Protein AF-A0A6I3LJ24-F1 (afdb_monomer_lite)

Sequence (79 aa):
QHLVVFPMYTQNGNPDRNFEAVVLRMVWPDWLADLERTRYDNPMFCGITFEDFTSGYDTNSAVLFPETIAVREAPERFT

Structure (mmCIF, N/CA/C/O backbone):
data_AF-A0A6I3LJ24-F1
#
_entry.id   AF-A0A6I3LJ24-F1
#
loop_
_atom_site.group_PDB
_atom_site.id
_atom_site.type_symbol
_atom_site.label_atom_id
_atom_site.label_alt_id
_atom_site.label_comp_id
_atom_site.label_asym_id
_atom_site.label_entity_id
_atom_site.label_seq_id
_atom_site.pdbx_PDB_ins_code
_atom_site.Cartn_x
_atom_site.Cartn_y
_atom_site.Cartn_z
_atom_site.occupancy
_atom_site.B_iso_or_equiv
_atom_site.auth_seq_id
_atom_site.auth_comp_id
_atom_site.auth_asym_id
_atom_site.auth_atom_id
_atom_site.pdbx_PDB_model_num
ATOM 1 N N . GLN A 1 1 ? -11.615 -3.001 1.353 1.00 86.31 1 GLN A N 1
ATOM 2 C CA . GLN A 1 1 ? -10.676 -3.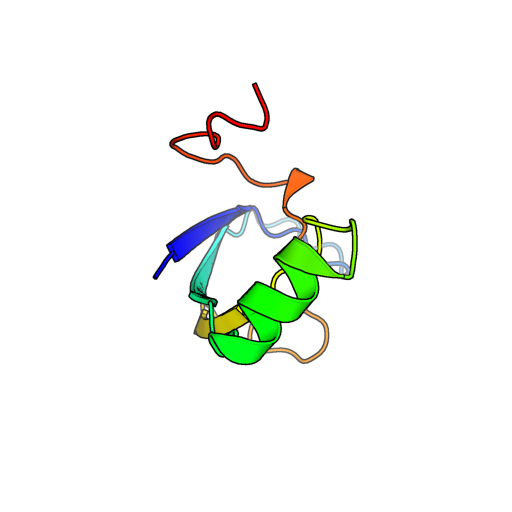501 0.329 1.00 86.31 1 GLN A CA 1
ATOM 3 C C . GLN A 1 1 ? -10.331 -2.335 -0.570 1.00 86.31 1 GLN A C 1
ATOM 5 O O . GLN A 1 1 ? -11.224 -1.555 -0.885 1.00 86.31 1 GLN A O 1
ATOM 10 N N . HIS A 1 2 ? -9.060 -2.186 -0.924 1.00 88.25 2 HIS A N 1
ATOM 11 C CA . HIS A 1 2 ? -8.561 -1.050 -1.693 1.00 88.25 2 HIS A CA 1
ATOM 12 C C . HIS A 1 2 ? -7.622 -1.558 -2.785 1.00 88.25 2 HIS A C 1
ATOM 14 O O . HIS A 1 2 ? -6.778 -2.409 -2.515 1.00 88.25 2 HIS A O 1
ATOM 20 N N . LEU A 1 3 ? -7.784 -1.037 -4.000 1.00 91.44 3 LEU A N 1
ATOM 21 C CA . LEU A 1 3 ? -6.867 -1.256 -5.114 1.00 91.44 3 LEU A CA 1
ATOM 22 C C . LEU A 1 3 ? -5.979 -0.022 -5.250 1.00 91.44 3 LEU A C 1
ATOM 24 O O . LEU A 1 3 ? -6.490 1.098 -5.314 1.00 91.44 3 LEU A O 1
ATOM 28 N N . VAL A 1 4 ? -4.671 -0.238 -5.340 1.00 90.25 4 VAL A N 1
ATOM 29 C CA . VAL A 1 4 ? -3.694 0.814 -5.627 1.00 90.25 4 VAL A CA 1
ATOM 30 C C . VAL A 1 4 ? -2.985 0.461 -6.925 1.00 90.25 4 VAL A C 1
ATOM 32 O O . VAL A 1 4 ? -2.506 -0.660 -7.065 1.00 90.25 4 VAL A O 1
ATOM 35 N N . VAL A 1 5 ? -2.924 1.411 -7.860 1.00 90.00 5 VAL A N 1
ATOM 36 C CA . VAL A 1 5 ? -2.220 1.276 -9.144 1.00 90.00 5 VAL A CA 1
ATOM 37 C C . VAL A 1 5 ? -1.233 2.426 -9.269 1.00 90.00 5 VAL A C 1
ATOM 39 O O . VAL A 1 5 ? -1.610 3.581 -9.073 1.00 90.00 5 VAL A O 1
ATOM 42 N N . PHE A 1 6 ? 0.025 2.124 -9.577 1.00 87.88 6 PHE A N 1
ATOM 43 C CA . PHE A 1 6 ? 1.097 3.120 -9.567 1.00 87.88 6 PHE A CA 1
ATOM 44 C C . PHE A 1 6 ? 2.239 2.735 -10.515 1.00 87.88 6 PHE A C 1
ATOM 46 O O . PHE A 1 6 ? 2.430 1.552 -10.812 1.00 87.88 6 PHE A O 1
ATOM 53 N N . PRO A 1 7 ? 3.004 3.723 -11.015 1.00 87.00 7 PRO A N 1
ATOM 54 C CA . PRO A 1 7 ? 4.234 3.444 -11.740 1.00 87.00 7 PRO A CA 1
ATOM 55 C C . PRO A 1 7 ? 5.286 2.876 -10.779 1.00 87.00 7 PRO A C 1
ATOM 57 O O . PRO A 1 7 ? 5.549 3.456 -9.725 1.00 87.00 7 PRO A O 1
ATOM 60 N N . MET A 1 8 ? 5.906 1.759 -11.149 1.00 84.94 8 MET A N 1
ATOM 61 C CA . MET A 1 8 ? 6.953 1.126 -10.352 1.00 84.94 8 MET A CA 1
ATOM 62 C C . MET A 1 8 ? 8.329 1.524 -10.871 1.00 84.94 8 MET A C 1
ATOM 64 O O . MET A 1 8 ? 8.687 1.237 -12.013 1.00 84.94 8 MET A O 1
ATOM 68 N N . TYR A 1 9 ? 9.120 2.141 -9.998 1.00 79.06 9 TYR A N 1
ATOM 69 C CA . TYR A 1 9 ? 10.534 2.393 -10.238 1.00 79.06 9 TYR A CA 1
ATOM 70 C C . TYR A 1 9 ? 11.344 1.335 -9.503 1.00 79.06 9 TYR A C 1
ATOM 72 O O . TYR A 1 9 ? 11.361 1.290 -8.273 1.00 79.06 9 TYR A O 1
ATOM 80 N N . THR A 1 10 ? 12.017 0.465 -10.248 1.00 77.06 10 THR A N 1
ATOM 81 C CA . THR A 1 10 ? 12.870 -0.559 -9.648 1.00 77.06 10 THR A CA 1
ATOM 82 C C . THR A 1 10 ? 14.253 0.018 -9.347 1.00 77.06 10 THR A C 1
ATOM 84 O O . THR A 1 10 ? 14.833 0.768 -10.134 1.00 77.06 10 THR A O 1
ATOM 87 N N . GLN A 1 11 ? 14.829 -0.362 -8.205 1.00 75.06 11 GLN A N 1
ATOM 88 C CA . GLN A 1 11 ? 16.142 0.137 -7.768 1.00 75.06 11 GLN A CA 1
ATOM 89 C C . GLN A 1 11 ? 17.296 -0.277 -8.700 1.00 75.06 11 GLN A C 1
ATOM 91 O O . GLN A 1 11 ? 18.361 0.330 -8.667 1.00 75.06 11 GLN A O 1
ATOM 96 N N . ASN A 1 12 ? 17.096 -1.294 -9.542 1.00 80.94 12 ASN A N 1
ATOM 97 C CA . ASN A 1 12 ? 18.097 -1.798 -10.486 1.00 80.94 12 ASN A CA 1
ATOM 98 C C . ASN A 1 12 ? 18.159 -1.017 -11.814 1.00 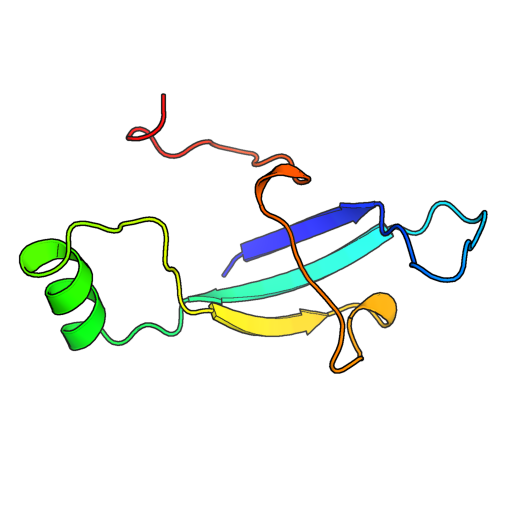80.94 12 ASN A C 1
ATOM 100 O O . ASN A 1 12 ? 18.857 -1.450 -12.727 1.00 80.94 12 ASN A O 1
ATOM 104 N N . GLY A 1 13 ? 17.453 0.113 -11.933 1.00 77.06 13 GLY A N 1
ATOM 105 C CA . GLY A 1 13 ? 17.547 0.984 -13.107 1.00 77.06 13 GLY A CA 1
ATOM 106 C C . GLY A 1 13 ? 16.859 0.426 -14.352 1.00 77.06 13 GLY A C 1
ATOM 107 O O . GLY A 1 13 ? 17.347 0.644 -15.460 1.00 77.06 13 GLY A O 1
ATOM 108 N N . ASN A 1 14 ? 15.742 -0.293 -14.186 1.00 82.94 14 ASN A N 1
ATOM 109 C CA . ASN A 1 14 ? 14.924 -0.722 -15.319 1.00 82.94 14 ASN A CA 1
ATOM 110 C C . ASN A 1 14 ? 14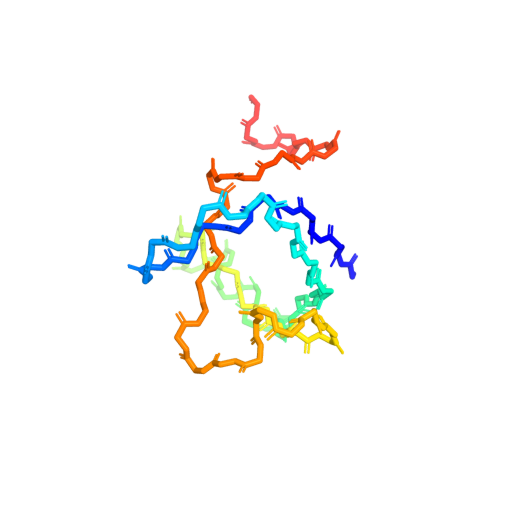.406 0.517 -16.087 1.00 82.94 14 ASN A C 1
ATOM 112 O O . ASN A 1 14 ? 13.750 1.360 -15.469 1.00 82.94 14 ASN A O 1
ATOM 116 N N . PRO A 1 15 ? 14.688 0.660 -17.400 1.00 85.25 15 PRO A N 1
ATOM 117 C CA . PRO A 1 15 ? 14.192 1.787 -18.190 1.00 85.25 15 PRO A CA 1
ATOM 118 C C . PRO A 1 15 ? 12.697 1.678 -18.532 1.00 85.25 15 PRO A C 1
ATOM 120 O O . PRO A 1 15 ? 12.103 2.664 -18.979 1.00 85.25 15 PRO A O 1
ATOM 123 N N . ASP A 1 16 ? 12.095 0.501 -18.352 1.00 88.31 16 ASP A N 1
ATOM 124 C CA . ASP A 1 16 ? 10.701 0.254 -18.694 1.00 88.31 16 ASP A CA 1
ATOM 125 C C . ASP A 1 16 ? 9.750 0.969 -17.732 1.00 88.31 16 ASP A C 1
ATOM 127 O O . ASP A 1 16 ? 9.928 0.994 -16.512 1.00 88.31 16 ASP A O 1
ATOM 131 N N . ARG A 1 17 ? 8.676 1.526 -18.297 1.00 86.56 17 ARG A N 1
ATOM 132 C CA . ARG A 1 17 ? 7.597 2.155 -17.530 1.00 86.56 17 ARG A CA 1
ATOM 133 C C . ARG A 1 17 ? 6.588 1.099 -17.101 1.00 86.56 17 ARG A C 1
ATOM 135 O O . ARG A 1 17 ? 5.535 0.954 -17.720 1.00 86.56 17 ARG A O 1
ATOM 142 N N . ASN A 1 18 ? 6.928 0.364 -16.052 1.00 87.50 18 ASN A N 1
ATOM 143 C CA . ASN A 1 18 ? 6.050 -0.656 -15.493 1.00 87.50 18 ASN A CA 1
ATOM 144 C C . ASN A 1 18 ? 4.987 -0.025 -14.593 1.00 87.50 18 ASN A C 1
ATOM 146 O O . ASN A 1 18 ? 5.262 0.919 -13.849 1.00 87.50 18 ASN A O 1
ATOM 150 N N . PHE A 1 19 ? 3.780 -0.576 -14.648 1.00 89.44 19 PHE A N 1
ATOM 151 C CA . PHE A 1 19 ? 2.721 -0.296 -13.689 1.00 89.44 19 PHE A CA 1
ATOM 152 C C . PHE A 1 19 ? 2.495 -1.540 -12.849 1.00 89.44 19 PHE A C 1
ATOM 154 O O . PHE A 1 19 ? 2.366 -2.635 -13.391 1.00 89.44 19 PHE A O 1
ATOM 161 N N . GLU A 1 20 ? 2.418 -1.351 -11.540 1.00 91.12 20 GLU A N 1
ATOM 162 C CA . GLU A 1 20 ? 2.104 -2.413 -10.593 1.00 91.12 20 GLU A CA 1
ATOM 163 C C . GLU A 1 20 ? 0.772 -2.109 -9.907 1.00 91.12 20 GLU A C 1
ATOM 165 O O . GLU A 1 20 ? 0.318 -0.958 -9.841 1.00 91.12 20 GLU A O 1
ATOM 170 N N . ALA A 1 21 ? 0.138 -3.167 -9.414 1.00 93.25 21 ALA A N 1
ATOM 171 C CA . ALA A 1 21 ? -1.119 -3.114 -8.702 1.00 93.25 21 ALA A CA 1
ATOM 172 C C . ALA A 1 21 ? -1.058 -3.977 -7.442 1.00 93.25 21 ALA A C 1
ATOM 174 O O . ALA A 1 21 ? -0.552 -5.098 -7.463 1.00 93.25 21 ALA A O 1
ATOM 175 N N . VAL A 1 22 ? -1.624 -3.463 -6.352 1.00 92.56 22 VAL A N 1
ATOM 176 C CA . VAL A 1 22 ? -1.806 -4.212 -5.104 1.00 92.56 22 VAL A CA 1
ATOM 177 C C . VAL A 1 22 ? -3.244 -4.086 -4.622 1.00 92.56 22 VAL A C 1
ATOM 179 O O . VAL A 1 22 ? -3.836 -3.002 -4.658 1.00 92.56 22 VAL A O 1
ATOM 182 N N . VAL A 1 23 ? -3.804 -5.196 -4.150 1.00 93.88 23 VAL A N 1
ATOM 183 C CA . VAL A 1 23 ? -5.084 -5.242 -3.444 1.00 93.88 23 VAL A CA 1
ATOM 184 C C . VAL A 1 23 ? -4.788 -5.403 -1.967 1.00 93.88 23 VAL A C 1
ATOM 186 O O . VAL A 1 23 ? -4.110 -6.343 -1.556 1.00 93.88 23 VAL A O 1
ATOM 189 N N . LEU A 1 24 ? -5.295 -4.479 -1.159 1.00 90.69 24 LEU A N 1
ATOM 190 C CA . LEU A 1 24 ? -5.050 -4.465 0.273 1.00 90.69 24 LEU A CA 1
ATOM 191 C C . LEU A 1 24 ? -6.334 -4.364 1.089 1.00 90.69 24 LEU A C 1
ATOM 193 O O . LEU A 1 24 ? -7.322 -3.716 0.717 1.00 90.69 24 LEU A O 1
ATOM 197 N N . ARG A 1 25 ? -6.296 -4.998 2.258 1.00 90.12 25 ARG A N 1
ATOM 198 C CA . ARG A 1 25 ? -7.342 -4.924 3.274 1.00 90.12 25 ARG A CA 1
ATOM 199 C C . ARG A 1 25 ? -6.740 -4.463 4.590 1.00 90.12 25 ARG A C 1
ATOM 201 O O . ARG A 1 25 ? -5.689 -4.944 5.003 1.00 90.12 25 ARG A O 1
ATOM 208 N N . MET A 1 26 ? -7.435 -3.555 5.272 1.00 86.88 26 MET A N 1
ATOM 209 C CA . MET A 1 26 ? -7.120 -3.247 6.664 1.00 86.88 26 MET A CA 1
ATOM 210 C C . MET A 1 26 ? -7.468 -4.451 7.537 1.00 86.88 26 MET A C 1
ATOM 212 O O . MET A 1 26 ? -8.593 -4.951 7.505 1.00 86.88 26 MET A O 1
ATOM 216 N N . VAL A 1 27 ? -6.483 -4.935 8.288 1.00 83.50 27 VAL A N 1
ATOM 217 C CA . VAL A 1 27 ? -6.619 -6.122 9.153 1.00 83.50 27 VAL A CA 1
ATOM 218 C C . VAL A 1 27 ? -6.687 -5.776 10.630 1.00 83.50 27 VAL A C 1
ATOM 220 O O . VAL A 1 27 ? -6.694 -6.669 11.472 1.00 83.50 27 VAL A O 1
ATOM 223 N N . TRP A 1 28 ? -6.711 -4.487 10.940 1.00 78.31 28 TRP A N 1
ATOM 224 C CA . TRP A 1 28 ? -6.621 -3.986 12.295 1.00 78.31 28 TRP A CA 1
ATOM 225 C C . TRP A 1 28 ? -7.825 -4.448 13.135 1.00 78.31 28 TRP A C 1
ATOM 227 O O . TRP A 1 28 ? -8.952 -4.096 12.790 1.00 78.31 28 TRP A O 1
ATOM 237 N N . PRO A 1 29 ? -7.631 -5.237 14.210 1.00 81.50 29 PRO A N 1
ATOM 238 C CA . PRO A 1 29 ? -8.734 -5.638 15.078 1.00 81.50 29 PRO A CA 1
ATOM 239 C C . PRO A 1 29 ? -9.378 -4.427 15.759 1.00 81.50 29 PRO A C 1
ATOM 241 O O . PRO A 1 29 ? -8.664 -3.504 16.155 1.00 81.50 29 PRO A O 1
ATOM 244 N N . ASP A 1 30 ? -10.691 -4.471 15.993 1.00 83.19 30 ASP A N 1
ATOM 245 C CA . ASP A 1 30 ? -11.445 -3.349 16.579 1.00 83.19 30 ASP A CA 1
ATOM 246 C C . ASP A 1 30 ? -10.834 -2.842 17.893 1.00 83.19 30 ASP A C 1
ATOM 248 O O . ASP A 1 30 ? -10.652 -1.642 18.076 1.00 83.19 30 ASP A O 1
ATOM 252 N N . TRP A 1 31 ? -10.411 -3.752 18.780 1.00 84.69 31 TRP A N 1
ATOM 253 C CA . TRP A 1 31 ? -9.796 -3.381 20.061 1.00 84.69 31 TRP A CA 1
ATOM 254 C C . TRP A 1 31 ? -8.506 -2.568 19.891 1.00 84.69 31 TRP A C 1
ATOM 256 O O . TRP A 1 31 ? -8.226 -1.668 20.683 1.00 84.69 31 TRP A O 1
ATOM 266 N N . LEU A 1 32 ? -7.712 -2.881 18.864 1.00 79.25 32 LEU A N 1
ATOM 267 C CA . LEU A 1 32 ? -6.472 -2.174 18.580 1.00 79.25 32 LEU A CA 1
ATOM 268 C C . LEU A 1 32 ? -6.788 -0.862 17.852 1.00 79.25 32 LEU A C 1
ATOM 270 O O . LEU A 1 32 ? -6.053 0.104 18.014 1.00 79.25 32 LEU A O 1
ATOM 274 N N . ALA A 1 33 ? -7.866 -0.802 17.061 1.00 78.69 33 ALA A N 1
ATOM 275 C CA . ALA A 1 33 ? -8.295 0.425 16.382 1.00 78.69 33 ALA A CA 1
ATOM 276 C C . ALA A 1 33 ? -8.763 1.449 17.418 1.00 78.69 33 ALA A C 1
ATOM 278 O O . ALA A 1 33 ? -8.410 2.624 17.348 1.00 78.69 33 ALA A O 1
ATOM 279 N N . ASP A 1 34 ? -9.498 0.984 18.428 1.00 82.38 34 ASP A N 1
ATOM 280 C CA . ASP A 1 34 ? -9.890 1.803 19.565 1.00 82.38 34 ASP A CA 1
ATOM 281 C C . ASP A 1 34 ? -8.687 2.243 20.399 1.00 82.38 34 ASP A C 1
ATOM 283 O O . ASP A 1 34 ? -8.628 3.408 20.795 1.00 82.38 34 ASP A O 1
ATOM 287 N N . LEU A 1 35 ? -7.702 1.366 20.629 1.00 81.50 35 LEU A N 1
ATOM 288 C CA . LEU A 1 35 ? -6.467 1.736 21.324 1.00 81.50 35 LEU A CA 1
ATOM 289 C C . LEU A 1 35 ? -5.705 2.837 20.567 1.00 81.50 35 LEU A C 1
ATOM 291 O O . LEU A 1 35 ? -5.425 3.884 21.149 1.00 81.50 35 LEU A O 1
ATOM 295 N N . GLU A 1 36 ? -5.425 2.643 19.276 1.00 78.38 36 GLU A N 1
ATOM 296 C CA . GLU A 1 36 ? -4.758 3.648 18.433 1.00 78.38 36 GLU A CA 1
ATOM 297 C C . GLU A 1 36 ? -5.548 4.952 18.343 1.00 78.38 36 GLU A C 1
ATOM 299 O O . GLU A 1 36 ? -4.954 6.012 18.278 1.00 78.38 36 GLU A O 1
ATOM 304 N N . ARG A 1 37 ? -6.885 4.922 18.368 1.00 74.81 37 ARG A N 1
ATOM 305 C CA . ARG A 1 37 ? -7.705 6.140 18.263 1.00 74.81 37 ARG A CA 1
ATOM 306 C C . ARG A 1 37 ? -7.812 6.928 19.572 1.00 74.81 37 ARG A C 1
ATOM 308 O O . ARG A 1 37 ? -8.138 8.114 19.536 1.00 74.81 37 ARG A O 1
ATOM 315 N N . THR A 1 38 ? -7.657 6.274 20.723 1.00 80.94 38 THR A N 1
ATOM 316 C CA . THR A 1 38 ? -7.989 6.870 22.035 1.00 80.94 38 THR A CA 1
ATOM 317 C C . THR A 1 38 ? -6.798 7.050 22.968 1.00 80.94 38 THR A C 1
ATOM 319 O O . THR A 1 38 ? -6.884 7.836 23.912 1.00 80.94 38 THR A O 1
ATOM 322 N N . ARG A 1 39 ? -5.709 6.312 22.743 1.00 73.12 39 ARG A N 1
ATOM 323 C CA . ARG A 1 39 ? -4.532 6.261 23.623 1.00 73.12 39 ARG A CA 1
ATOM 324 C C . ARG A 1 39 ? -3.242 6.693 22.937 1.00 73.12 39 ARG A C 1
ATOM 326 O O . ARG A 1 39 ? -2.305 7.056 23.646 1.00 73.12 39 ARG A O 1
ATOM 333 N N . TYR A 1 40 ? -3.199 6.643 21.611 1.00 68.31 40 TYR A N 1
ATOM 334 C CA . TYR A 1 40 ? -2.083 7.110 20.802 1.00 68.31 40 TYR A CA 1
ATOM 335 C C . TYR A 1 40 ? -2.589 8.185 19.835 1.00 68.31 40 TYR A C 1
ATOM 337 O O . TYR A 1 40 ? -3.704 8.115 19.341 1.00 68.31 40 TYR A O 1
ATOM 345 N N . ASP A 1 41 ? -1.786 9.214 19.582 1.00 60.12 41 ASP A N 1
ATOM 346 C CA . ASP A 1 41 ? -2.211 10.348 18.747 1.00 60.12 41 ASP A 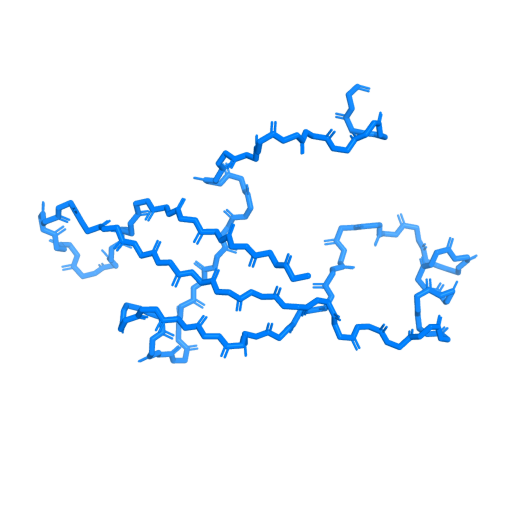CA 1
ATOM 347 C C . ASP A 1 41 ? -1.713 10.221 17.299 1.00 60.12 41 ASP A C 1
ATOM 349 O O . ASP A 1 41 ? -1.721 11.205 16.561 1.00 60.12 41 ASP A O 1
ATOM 353 N N . ASN A 1 42 ? -1.220 9.044 16.888 1.00 66.44 42 ASN A N 1
ATOM 354 C CA . ASN A 1 42 ? -0.592 8.850 15.582 1.00 66.44 42 ASN A CA 1
ATOM 355 C C . ASN A 1 42 ? -1.527 8.135 14.584 1.00 66.44 42 ASN A C 1
ATOM 357 O O . ASN A 1 42 ? -1.404 6.927 14.387 1.00 66.44 42 ASN A O 1
ATOM 361 N N . PRO A 1 43 ? -2.410 8.863 13.874 1.00 65.38 43 PRO A N 1
ATOM 362 C CA . PRO A 1 43 ? -3.308 8.285 12.875 1.00 65.38 43 PRO A CA 1
ATOM 363 C C . PRO A 1 43 ? -2.588 7.824 11.597 1.00 65.38 43 PRO A C 1
ATOM 365 O O . PRO A 1 43 ? -3.248 7.390 10.658 1.00 65.38 43 PRO A O 1
ATOM 368 N N . MET A 1 44 ? -1.260 7.965 11.513 1.00 70.31 44 MET A N 1
ATOM 369 C CA . MET A 1 44 ? -0.490 7.635 10.311 1.00 70.31 44 MET A CA 1
ATOM 370 C C . MET A 1 44 ? -0.069 6.164 10.252 1.00 70.31 44 MET A C 1
ATOM 372 O O . MET A 1 44 ? 0.507 5.742 9.250 1.00 70.31 44 MET A O 1
ATOM 376 N N . 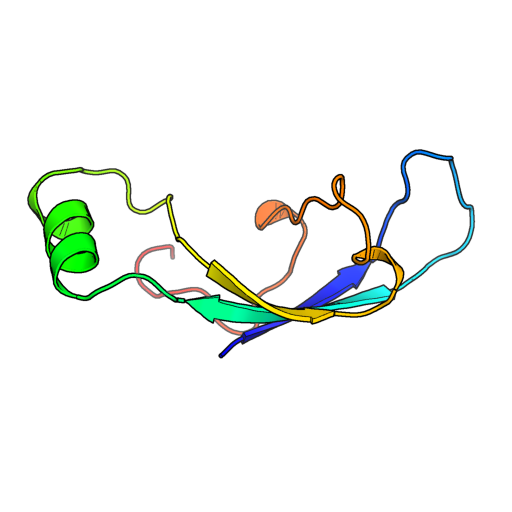PHE A 1 45 ? -0.332 5.376 11.300 1.00 75.25 45 PHE A N 1
ATOM 377 C CA . PHE A 1 45 ? -0.063 3.943 11.278 1.00 75.25 45 PHE A CA 1
ATOM 378 C C . PHE A 1 45 ? -1.324 3.151 10.923 1.00 75.25 45 PHE A C 1
ATOM 380 O O . PHE A 1 45 ? -2.296 3.128 11.672 1.00 75.25 45 PHE A O 1
ATOM 387 N N . CYS A 1 46 ? -1.285 2.465 9.780 1.00 76.31 46 CYS A N 1
ATOM 388 C CA . CYS A 1 46 ? -2.376 1.627 9.290 1.00 76.31 46 CYS A CA 1
ATOM 389 C C . CYS A 1 46 ? -1.846 0.226 8.982 1.00 76.31 46 CYS A C 1
ATOM 391 O O . CYS A 1 46 ? -1.112 0.028 8.014 1.00 76.31 46 CYS A O 1
ATOM 393 N N . GLY A 1 47 ? -2.232 -0.766 9.779 1.00 79.94 47 GLY A N 1
ATOM 394 C CA . GLY A 1 47 ? -1.898 -2.162 9.495 1.00 79.94 47 GLY A CA 1
ATOM 395 C C . GLY A 1 47 ? -2.781 -2.733 8.389 1.00 79.94 47 GLY A C 1
ATOM 396 O O . GLY A 1 47 ? -4.013 -2.772 8.488 1.00 79.94 47 GLY A O 1
ATOM 397 N N . ILE A 1 48 ? -2.123 -3.212 7.341 1.00 85.50 48 ILE A N 1
ATOM 398 C CA . ILE A 1 48 ? -2.745 -3.770 6.144 1.00 85.50 48 ILE A CA 1
ATOM 399 C C . ILE A 1 48 ? -2.256 -5.196 5.894 1.00 85.50 48 ILE A C 1
ATOM 401 O O . ILE A 1 48 ? -1.207 -5.610 6.384 1.00 85.50 48 ILE A O 1
ATOM 405 N N . THR A 1 49 ? -3.016 -5.940 5.101 1.00 88.38 49 THR A N 1
ATOM 406 C CA . THR A 1 49 ? -2.569 -7.178 4.460 1.00 88.38 49 THR A CA 1
ATOM 407 C C . THR A 1 49 ? -2.749 -7.054 2.956 1.00 88.38 49 THR A C 1
ATOM 409 O O . THR A 1 49 ? -3.715 -6.424 2.509 1.00 88.38 49 THR A O 1
ATOM 412 N N . PHE A 1 50 ? -1.836 -7.647 2.189 1.00 90.56 50 PHE A N 1
ATOM 413 C CA . PHE A 1 50 ? -2.037 -7.832 0.759 1.00 90.56 50 PHE A CA 1
ATOM 414 C C . PHE A 1 50 ? -2.931 -9.044 0.526 1.00 90.56 50 PHE A C 1
ATOM 416 O O . PHE A 1 50 ? -2.680 -10.127 1.050 1.00 90.56 50 PHE A O 1
ATOM 423 N N . GLU A 1 51 ? -3.986 -8.838 -0.250 1.00 93.62 51 GLU A N 1
ATOM 424 C CA . GLU A 1 51 ? -4.877 -9.902 -0.706 1.00 93.62 51 GLU A CA 1
ATOM 425 C C . GLU A 1 51 ? -4.481 -10.398 -2.100 1.00 93.62 51 GLU A C 1
ATOM 427 O O . GLU A 1 51 ? -4.683 -11.572 -2.391 1.00 93.62 51 GLU A O 1
ATOM 432 N N . ASP A 1 52 ? -3.899 -9.525 -2.931 1.00 95.19 52 ASP A N 1
ATOM 433 C CA . ASP A 1 52 ? -3.334 -9.862 -4.241 1.00 95.19 52 ASP A CA 1
ATOM 434 C C . ASP A 1 52 ? -2.328 -8.784 -4.689 1.00 95.19 52 ASP A C 1
ATOM 436 O O . ASP A 1 52 ? -2.381 -7.643 -4.211 1.00 95.19 52 ASP A O 1
ATOM 440 N N . PHE A 1 53 ? -1.412 -9.129 -5.592 1.00 94.94 53 PHE A N 1
ATOM 441 C CA . PHE A 1 53 ? -0.397 -8.218 -6.117 1.00 94.94 53 PHE A CA 1
ATOM 442 C C . PHE A 1 53 ? 0.194 -8.696 -7.445 1.00 94.94 53 PHE A C 1
ATOM 444 O O . PHE A 1 53 ? 0.318 -9.887 -7.720 1.00 94.94 53 PHE A O 1
ATOM 451 N N . THR A 1 54 ? 0.606 -7.742 -8.274 1.00 94.50 54 THR A N 1
ATOM 452 C CA . THR A 1 54 ? 1.385 -8.026 -9.482 1.00 94.50 54 THR A CA 1
ATOM 453 C C . THR A 1 54 ? 2.831 -8.407 -9.137 1.00 94.50 54 THR A C 1
ATOM 455 O O . THR A 1 54 ? 3.329 -8.146 -8.040 1.00 94.50 54 THR A O 1
ATOM 458 N N . SER A 1 55 ? 3.524 -9.060 -10.076 1.00 91.56 55 SER A N 1
ATOM 459 C CA . SER A 1 55 ? 4.816 -9.720 -9.830 1.00 91.56 55 SER A CA 1
ATOM 460 C C . SER A 1 55 ? 5.938 -8.801 -9.340 1.00 91.56 55 SER A C 1
ATOM 462 O O . SER A 1 55 ? 6.884 -9.289 -8.730 1.00 91.56 55 SER A O 1
ATOM 464 N N . GLY A 1 56 ? 5.868 -7.485 -9.566 1.00 88.94 56 GLY A N 1
ATOM 465 C CA . GLY A 1 56 ? 6.854 -6.547 -9.025 1.00 88.94 56 GLY A CA 1
ATOM 466 C C . GLY A 1 56 ? 6.808 -6.414 -7.498 1.00 88.94 56 GLY A C 1
ATOM 467 O O . GLY A 1 56 ? 7.768 -5.918 -6.909 1.00 88.94 56 GLY A O 1
ATOM 468 N N . TYR A 1 57 ? 5.724 -6.870 -6.859 1.00 90.62 57 TYR A N 1
ATOM 469 C CA . TYR A 1 57 ? 5.549 -6.917 -5.402 1.00 90.62 57 TYR A CA 1
ATOM 470 C C . TYR A 1 57 ? 5.733 -8.320 -4.806 1.00 90.62 57 TYR A C 1
ATOM 472 O O . TYR A 1 57 ? 5.692 -8.465 -3.585 1.00 90.62 57 TYR A O 1
ATOM 480 N N . ASP A 1 58 ? 6.022 -9.332 -5.632 1.00 91.25 58 ASP A N 1
ATOM 481 C CA . ASP A 1 58 ? 6.403 -10.679 -5.186 1.00 91.25 58 ASP A CA 1
ATOM 482 C C . ASP A 1 58 ? 7.874 -10.711 -4.720 1.00 91.25 58 ASP A C 1
ATOM 484 O O . ASP A 1 58 ? 8.761 -11.317 -5.323 1.00 91.25 58 ASP A O 1
ATOM 488 N N . THR A 1 59 ? 8.175 -9.932 -3.680 1.00 85.62 59 THR A N 1
ATOM 489 C CA . THR A 1 59 ? 9.511 -9.802 -3.093 1.00 85.62 59 THR A CA 1
ATOM 490 C C . THR A 1 59 ? 9.427 -9.281 -1.661 1.00 85.62 59 THR A C 1
ATOM 492 O O . THR A 1 59 ? 8.556 -8.489 -1.313 1.00 85.62 59 THR A O 1
ATOM 495 N N . ASN A 1 60 ? 10.394 -9.661 -0.825 1.00 84.00 60 ASN A N 1
ATOM 496 C CA . ASN A 1 60 ? 10.482 -9.198 0.566 1.00 84.00 60 ASN A CA 1
ATOM 497 C C . ASN A 1 60 ? 10.903 -7.724 0.706 1.00 84.00 60 ASN A C 1
ATOM 499 O O . ASN A 1 60 ? 10.951 -7.207 1.819 1.00 84.00 60 ASN A O 1
ATOM 503 N N . SER A 1 61 ? 11.242 -7.064 -0.403 1.00 81.38 61 SER A N 1
ATOM 504 C CA . SER A 1 61 ? 11.796 -5.705 -0.411 1.00 81.38 61 SER A CA 1
ATOM 505 C C . SER A 1 61 ? 10.899 -4.674 -1.103 1.00 81.38 61 SER A C 1
ATOM 507 O O . SER A 1 61 ? 11.340 -3.546 -1.321 1.00 81.38 61 SER A O 1
ATOM 509 N N . ALA A 1 62 ? 9.670 -5.033 -1.486 1.00 83.31 62 ALA A N 1
ATOM 510 C CA . ALA A 1 62 ? 8.741 -4.087 -2.098 1.00 83.31 62 ALA A CA 1
ATOM 511 C C . ALA A 1 62 ? 8.207 -3.103 -1.047 1.00 83.31 62 ALA A C 1
ATOM 513 O O . ALA A 1 62 ? 7.798 -3.499 0.044 1.00 83.31 62 ALA A O 1
ATOM 514 N N . VAL A 1 63 ? 8.208 -1.812 -1.384 1.00 81.06 63 VAL A N 1
ATOM 515 C CA . VAL A 1 63 ? 7.728 -0.739 -0.506 1.00 81.06 63 VAL A CA 1
ATOM 516 C C . VAL A 1 63 ? 6.734 0.123 -1.268 1.00 81.06 63 VAL A C 1
ATOM 518 O O . VAL A 1 63 ? 7.029 0.600 -2.363 1.00 81.06 63 VAL A O 1
ATOM 521 N N . LEU A 1 64 ? 5.571 0.345 -0.655 1.00 81.06 64 LEU A N 1
ATOM 522 C CA . LEU A 1 64 ? 4.548 1.259 -1.145 1.00 81.06 64 LEU A CA 1
ATOM 523 C C . LEU A 1 64 ? 4.629 2.569 -0.358 1.00 81.06 64 LEU A C 1
ATOM 525 O O . LEU A 1 64 ? 4.434 2.570 0.856 1.00 81.06 64 LEU A O 1
ATOM 529 N N . PHE A 1 65 ? 4.888 3.677 -1.052 1.00 79.94 65 PHE A N 1
ATOM 530 C CA . PHE A 1 65 ? 4.905 5.016 -0.464 1.00 79.94 65 PHE A CA 1
ATOM 531 C C . PHE A 1 65 ? 3.576 5.724 -0.762 1.00 79.94 65 PHE A C 1
ATOM 533 O O . PHE A 1 65 ? 3.309 6.042 -1.919 1.00 79.94 65 PHE A O 1
ATOM 540 N N . PRO A 1 66 ? 2.723 6.000 0.241 1.00 74.44 66 PRO A N 1
ATOM 541 C CA . PRO A 1 66 ? 1.436 6.656 0.007 1.00 74.44 66 PRO A CA 1
ATOM 542 C C . PRO A 1 66 ? 1.548 8.048 -0.640 1.00 74.44 66 PRO A C 1
ATOM 544 O O . PRO A 1 66 ? 0.624 8.493 -1.310 1.00 74.44 66 PRO A O 1
ATOM 547 N N . GLU A 1 67 ? 2.684 8.729 -0.484 1.00 73.81 67 GLU A N 1
ATOM 548 C CA . GLU A 1 67 ? 2.965 10.027 -1.117 1.00 73.81 67 GLU A CA 1
ATOM 549 C C . GLU A 1 67 ? 3.190 9.956 -2.637 1.00 73.81 67 GLU A C 1
ATOM 551 O O . GLU A 1 67 ? 3.157 10.986 -3.307 1.00 73.81 67 GLU A O 1
ATOM 556 N N . THR A 1 68 ? 3.415 8.762 -3.198 1.00 73.75 68 THR A N 1
ATOM 557 C CA . THR A 1 68 ? 3.668 8.573 -4.637 1.00 73.75 68 THR A CA 1
ATOM 558 C C . THR A 1 68 ? 2.433 8.115 -5.410 1.00 73.75 68 THR A C 1
ATOM 560 O O . THR A 1 68 ? 2.508 7.911 -6.625 1.00 73.75 68 THR A O 1
ATOM 563 N N . ILE A 1 69 ? 1.288 7.977 -4.735 1.00 73.19 69 ILE A N 1
ATOM 564 C CA . ILE A 1 69 ? 0.033 7.508 -5.325 1.00 73.19 69 ILE A CA 1
ATOM 565 C C . ILE A 1 69 ? -1.033 8.607 -5.316 1.00 73.19 69 ILE A C 1
ATOM 567 O O . ILE A 1 69 ? -1.078 9.454 -4.427 1.00 73.19 69 ILE A O 1
ATOM 571 N N . ALA A 1 70 ? -1.926 8.582 -6.306 1.00 73.25 70 ALA A N 1
ATOM 572 C CA . ALA A 1 70 ? -3.115 9.428 -6.318 1.00 73.25 70 ALA A CA 1
ATOM 573 C C . ALA A 1 70 ? -4.311 8.649 -5.757 1.00 73.25 70 ALA A C 1
ATOM 575 O O . ALA A 1 70 ? -4.556 7.507 -6.148 1.00 73.25 70 ALA A O 1
ATOM 576 N N . VAL A 1 71 ? -5.081 9.280 -4.872 1.00 74.00 71 VAL A N 1
ATOM 577 C CA . VAL A 1 71 ? -6.338 8.726 -4.354 1.00 74.00 71 VAL A CA 1
ATOM 578 C C . VAL A 1 71 ? -7.525 9.353 -5.080 1.00 74.00 71 VAL A C 1
ATOM 580 O O . VAL A 1 71 ? -7.518 10.543 -5.385 1.00 74.00 71 VAL A O 1
ATOM 583 N N . ARG A 1 72 ? -8.561 8.552 -5.366 1.00 77.12 72 ARG A N 1
ATOM 584 C CA . ARG A 1 72 ? -9.799 9.047 -5.999 1.00 77.12 72 ARG A CA 1
ATOM 585 C C . ARG A 1 72 ? -10.537 10.052 -5.109 1.00 77.12 72 ARG A C 1
ATOM 587 O O . ARG A 1 72 ? -11.184 10.957 -5.624 1.00 77.12 72 ARG A O 1
ATOM 594 N N . GLU A 1 73 ? -10.455 9.863 -3.799 1.00 77.25 73 GLU A N 1
ATOM 595 C CA . GLU A 1 73 ? -11.120 10.674 -2.785 1.00 77.25 73 GLU A CA 1
ATOM 596 C C . GLU A 1 73 ? -10.184 10.788 -1.580 1.00 77.25 73 GLU A C 1
ATOM 598 O O . GLU A 1 73 ? -9.735 9.772 -1.042 1.00 77.25 73 GLU A O 1
ATOM 603 N N . ALA A 1 74 ? -9.836 12.019 -1.204 1.00 73.06 74 ALA A N 1
ATOM 604 C CA . ALA A 1 74 ? -9.074 12.276 0.011 1.00 73.06 74 ALA A CA 1
ATOM 605 C C . ALA A 1 74 ? -10.026 12.225 1.220 1.00 73.06 74 ALA A C 1
ATOM 607 O O . ALA A 1 74 ? -11.150 12.716 1.111 1.00 73.06 74 ALA A O 1
ATOM 608 N N . PRO A 1 75 ? -9.620 11.664 2.372 1.00 67.12 75 PRO A N 1
ATOM 609 C CA . PRO A 1 75 ? -10.483 11.657 3.548 1.00 67.12 75 PRO A CA 1
ATOM 610 C C . PRO A 1 75 ? -10.722 13.088 4.057 1.00 67.12 75 PRO A C 1
ATOM 612 O O . PRO A 1 75 ? -9.772 13.862 4.155 1.00 67.12 75 PRO A O 1
ATOM 615 N N . GLU A 1 76 ? -11.959 13.405 4.462 1.00 71.88 76 GLU A N 1
ATOM 616 C CA . GLU A 1 76 ? -12.397 14.754 4.895 1.00 71.88 76 GLU A CA 1
ATOM 617 C C . GLU A 1 76 ? -11.511 15.388 5.978 1.00 71.88 76 GLU A C 1
ATOM 619 O O . GLU A 1 76 ? -11.399 16.605 6.081 1.00 71.88 76 GLU A O 1
ATOM 624 N N . ARG A 1 77 ? -10.865 14.563 6.806 1.00 64.06 77 ARG A N 1
ATOM 625 C CA . ARG A 1 77 ? -10.006 15.023 7.902 1.00 64.06 77 ARG A CA 1
ATOM 626 C C . ARG A 1 77 ? -8.634 15.545 7.440 1.00 64.06 77 ARG A C 1
ATOM 628 O O . ARG A 1 77 ? -7.924 16.127 8.254 1.00 64.06 77 ARG A O 1
ATOM 635 N N . PHE A 1 78 ? -8.249 15.318 6.184 1.00 55.88 78 PHE A N 1
ATOM 636 C CA . PHE A 1 78 ? -6.945 15.712 5.629 1.00 55.88 78 PHE A CA 1
ATOM 637 C C . PHE A 1 78 ? -7.034 16.815 4.554 1.00 55.88 78 PHE A C 1
ATOM 639 O O . PHE A 1 78 ? -6.029 17.090 3.899 1.00 55.88 78 PHE A O 1
ATOM 646 N N . THR A 1 79 ? -8.206 17.436 4.377 1.00 48.91 79 THR A N 1
ATOM 647 C CA . THR A 1 79 ? -8.42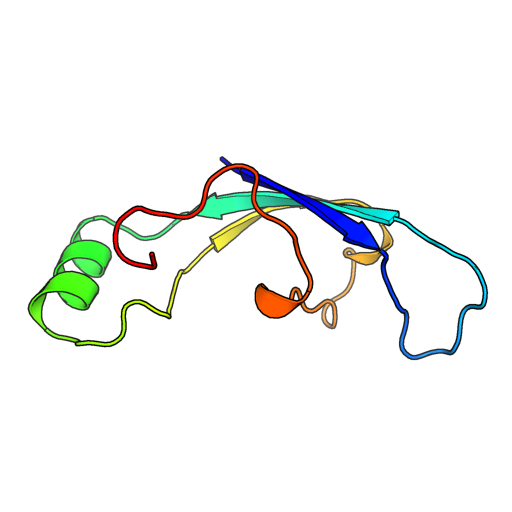1 18.642 3.548 1.00 48.91 79 THR A CA 1
ATOM 648 C C . THR A 1 79 ? -8.464 19.921 4.367 1.00 48.91 79 THR A C 1
ATOM 650 O O . THR A 1 79 ? -8.981 19.866 5.504 1.00 48.91 79 THR A O 1
#

Radius of gyration: 15.08 Å; chains: 1; bounding box: 30×29×42 Å

Foldseek 3Di:
DDKFKAFDDDPVGDPDRDIKIWDKDQPQDPVVVCCCVPVNPDPPDTDMDTPDIDPVPVDPPDDDDPVRTDDPDDPPVVD

Secondary structure (DSSP, 8-state):
-EEEEEEE--TT---S-EEEEEEEEE---HHHHHHHHHT---TT---EEEEEE-GGG-STT----GGGS--SS--GGG-

pLDDT: mean 81.21, std 9.29, range [48.91, 95.19]